Protein AF-A0A316IIY1-F1 (afdb_monomer)

Mean predicted aligned error: 9.37 Å

Foldseek 3Di:
DDPDDPPCVVVPPPPPDVLNVLVVLLVVLVCLLPDPPRDPVSNVVSLVSNLVSLVSCVVVVVCVVDDDPDPVVNVSSVVSVVVVVVVVD

Radius of gyration: 17.77 Å; Cα contacts (8 Å, |Δi|>4): 42; chains: 1; bounding box: 27×62×31 Å

Nearest PDB structures (foldseek):
  6zkb-assembly1_K  TM=5.597E-01  e=5.124E+00  Ovis aries
  6qbx-assembly1_4L  TM=5.528E-01  e=8.589E+00  Ovis aries
  7ar7-assembly1_K  TM=5.083E-01  e=8.589E+00  Arabidopsis thaliana

Organism: NCBI:txid155197

Solvent-accessible surface area (backbone atoms only — not comparable to full-atom values): 5437 Å² total; per-residue (Å²): 136,82,86,74,76,78,66,70,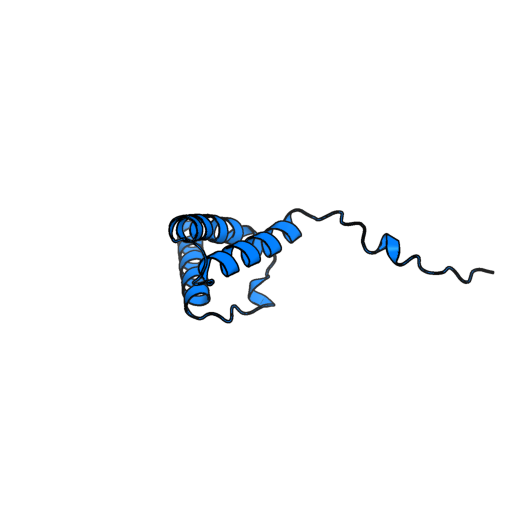70,72,77,64,65,80,74,72,50,73,68,62,50,46,56,51,52,34,51,52,25,50,49,42,57,69,39,86,85,46,54,69,74,57,26,64,56,22,51,64,54,34,62,66,40,44,65,62,42,57,76,69,45,47,73,82,78,48,81,69,82,52,68,67,61,39,49,54,52,50,54,52,52,53,55,49,53,66,74,76,111

Structure (mmCIF, N/CA/C/O backbone):
data_AF-A0A316IIY1-F1
#
_entry.id   AF-A0A316IIY1-F1
#
loop_
_atom_site.group_PDB
_atom_site.id
_atom_site.type_symbol
_atom_site.label_atom_id
_atom_site.label_alt_id
_atom_site.label_comp_id
_atom_site.label_asym_id
_atom_site.label_entity_id
_atom_site.label_seq_id
_atom_site.pdbx_PDB_ins_code
_atom_site.Cartn_x
_atom_site.Cartn_y
_atom_site.Cartn_z
_atom_site.occupancy
_atom_site.B_iso_or_equiv
_atom_site.auth_seq_id
_atom_site.auth_comp_id
_atom_site.auth_asym_id
_atom_site.auth_atom_id
_atom_site.pdbx_PDB_model_num
ATOM 1 N N . MET A 1 1 ? 1.765 51.938 1.067 1.00 44.91 1 MET A N 1
ATOM 2 C CA . MET A 1 1 ? 1.476 51.092 2.243 1.00 44.91 1 MET A CA 1
ATOM 3 C C . MET A 1 1 ? 1.158 49.692 1.739 1.00 44.91 1 MET A C 1
ATOM 5 O O . MET A 1 1 ? 0.123 49.514 1.119 1.00 44.91 1 MET A O 1
ATOM 9 N N . TYR A 1 2 ? 2.131 48.792 1.919 1.00 47.38 2 TYR A N 1
ATOM 10 C CA . TYR A 1 2 ? 2.124 47.325 1.801 1.00 47.38 2 TYR A CA 1
ATOM 11 C C . TYR A 1 2 ? 1.419 46.655 0.607 1.00 47.38 2 TYR A C 1
ATOM 13 O O . TYR A 1 2 ? 0.326 46.116 0.735 1.00 47.38 2 TYR A O 1
ATOM 21 N N . GLY A 1 3 ? 2.130 46.567 -0.521 1.00 57.59 3 GLY A N 1
ATOM 22 C CA . GLY A 1 3 ? 2.055 45.389 -1.387 1.00 57.59 3 GLY A CA 1
ATOM 23 C C . GLY A 1 3 ? 3.030 44.357 -0.831 1.00 57.59 3 GLY A C 1
ATOM 24 O O . GLY A 1 3 ? 4.210 44.395 -1.159 1.00 57.59 3 GLY A O 1
ATOM 25 N N . GLN A 1 4 ? 2.573 43.535 0.111 1.00 58.88 4 GLN A N 1
ATOM 26 C CA . GLN A 1 4 ? 3.391 42.454 0.646 1.00 58.88 4 GLN A CA 1
ATOM 27 C C . GLN A 1 4 ? 3.389 41.346 -0.409 1.00 58.88 4 GLN A C 1
ATOM 29 O O . GLN A 1 4 ? 2.387 40.652 -0.570 1.00 58.88 4 GLN A O 1
ATOM 34 N N . GLU A 1 5 ? 4.471 41.242 -1.184 1.00 57.16 5 GLU A N 1
ATOM 35 C CA . GLU A 1 5 ? 4.732 40.052 -1.989 1.00 57.16 5 GLU A CA 1
ATOM 36 C C . GLU A 1 5 ? 4.696 38.864 -1.030 1.00 57.16 5 GLU A C 1
ATOM 38 O O . GLU A 1 5 ? 5.475 38.786 -0.078 1.00 57.16 5 GLU A O 1
ATOM 43 N N . ILE A 1 6 ? 3.704 37.994 -1.214 1.00 64.38 6 ILE A N 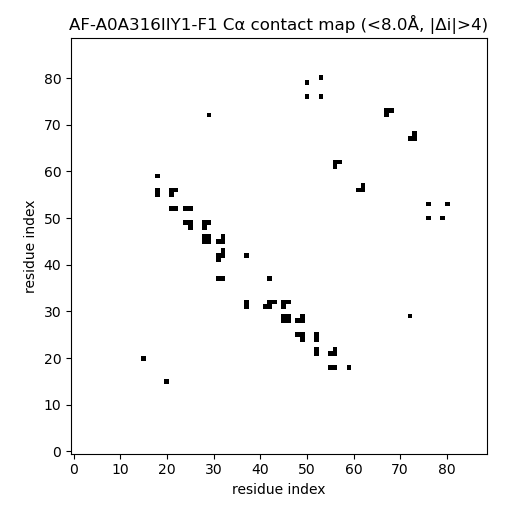1
ATOM 44 C CA . ILE A 1 6 ? 3.671 36.710 -0.530 1.00 64.38 6 ILE A CA 1
ATOM 45 C C . ILE A 1 6 ? 4.919 35.985 -1.024 1.00 64.38 6 ILE A C 1
ATOM 47 O O . ILE A 1 6 ? 4.986 35.572 -2.181 1.00 64.38 6 ILE A O 1
ATOM 51 N N . ASP A 1 7 ? 5.925 35.889 -0.162 1.00 63.59 7 ASP A N 1
ATOM 52 C CA . ASP A 1 7 ? 7.115 35.110 -0.441 1.00 63.59 7 ASP A CA 1
ATOM 53 C C . ASP A 1 7 ? 6.705 33.630 -0.493 1.00 63.59 7 ASP A C 1
ATOM 55 O O . ASP A 1 7 ? 6.519 32.953 0.520 1.00 63.59 7 ASP A O 1
ATOM 59 N N . MET A 1 8 ? 6.477 33.146 -1.715 1.00 58.91 8 MET A N 1
ATOM 60 C CA . MET A 1 8 ? 6.007 31.790 -2.005 1.00 58.91 8 MET A CA 1
ATOM 61 C C . MET A 1 8 ? 7.041 30.722 -1.606 1.00 58.91 8 MET A C 1
ATOM 63 O O . MET A 1 8 ? 6.723 29.534 -1.626 1.00 58.91 8 MET A O 1
ATOM 67 N N . SER A 1 9 ? 8.268 31.123 -1.239 1.00 61.66 9 SER A N 1
ATOM 68 C CA . SER A 1 9 ? 9.322 30.212 -0.787 1.00 61.66 9 SER A CA 1
ATOM 69 C C . SER A 1 9 ? 9.101 29.730 0.653 1.00 61.66 9 SER A C 1
ATOM 71 O O . SER A 1 9 ? 9.544 28.639 1.003 1.00 61.66 9 SER A O 1
ATOM 73 N N . LEU A 1 10 ? 8.296 30.448 1.448 1.00 56.66 10 LEU A N 1
ATOM 74 C CA . LEU A 1 10 ? 7.861 30.012 2.782 1.00 56.66 10 LEU A CA 1
ATOM 75 C C . LEU A 1 10 ? 6.770 28.924 2.760 1.00 56.66 10 LEU A C 1
ATOM 77 O O . LEU A 1 10 ? 6.559 28.260 3.774 1.00 56.66 10 LEU A O 1
ATOM 81 N N . LEU A 1 11 ? 6.100 28.701 1.620 1.00 57.72 11 LEU A N 1
ATOM 82 C CA . LEU A 1 11 ? 5.084 27.645 1.469 1.00 57.72 11 LEU A CA 1
ATOM 83 C C . LEU A 1 11 ? 5.688 26.253 1.226 1.00 57.72 11 LEU A C 1
ATOM 85 O O . LEU A 1 11 ? 4.979 25.257 1.339 1.00 57.72 11 LEU A O 1
ATOM 89 N N . ILE A 1 12 ? 6.990 26.175 0.930 1.00 57.88 12 ILE A N 1
ATOM 90 C CA . ILE A 1 12 ? 7.755 24.922 0.847 1.00 57.88 12 ILE A CA 1
ATOM 91 C C . ILE A 1 12 ? 8.848 24.975 1.921 1.00 57.88 12 ILE A C 1
ATOM 93 O O . ILE A 1 12 ? 10.036 24.804 1.677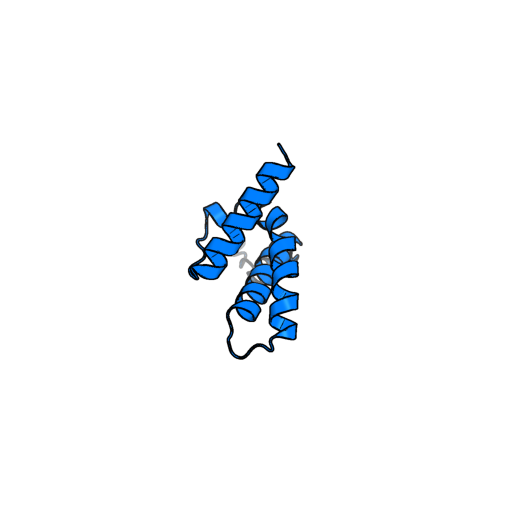 1.00 57.88 12 ILE A O 1
ATOM 97 N N . SER A 1 13 ? 8.440 25.211 3.167 1.00 47.41 13 SER A N 1
ATOM 98 C CA . SER A 1 13 ? 9.193 24.620 4.268 1.00 47.41 13 SER A CA 1
ATOM 99 C C . SER A 1 13 ? 8.902 23.126 4.190 1.00 47.41 13 SER A C 1
ATOM 101 O O . SER A 1 13 ? 7.820 22.692 4.577 1.00 47.41 13 SER A O 1
ATOM 103 N N . SER A 1 14 ? 9.817 22.337 3.626 1.00 55.91 14 SER A N 1
ATOM 104 C CA . SER A 1 14 ? 9.794 20.878 3.749 1.00 55.91 14 SER A CA 1
ATOM 105 C C . SER A 1 14 ? 10.104 20.499 5.200 1.00 55.91 14 SER A C 1
ATOM 107 O O . SER A 1 14 ? 11.116 19.868 5.494 1.00 55.91 14 SER A O 1
ATOM 109 N N . ASP A 1 15 ? 9.256 20.933 6.129 1.00 53.41 15 ASP A N 1
ATOM 110 C CA . ASP A 1 15 ? 9.083 20.249 7.397 1.00 53.41 15 ASP A CA 1
ATOM 111 C C . ASP A 1 15 ? 8.241 19.016 7.063 1.00 53.41 15 ASP A C 1
ATOM 113 O O . ASP A 1 15 ? 7.015 18.990 7.213 1.00 53.41 15 ASP A O 1
ATOM 117 N N . THR A 1 16 ? 8.894 18.061 6.393 1.00 53.28 16 THR A N 1
ATOM 118 C CA . THR A 1 16 ? 8.258 16.843 5.919 1.00 53.28 16 THR A CA 1
ATOM 119 C C . THR A 1 16 ? 7.806 16.095 7.153 1.00 53.28 16 THR A C 1
ATOM 121 O O . THR A 1 16 ? 8.582 15.479 7.879 1.00 53.28 16 THR A O 1
ATOM 124 N N . THR A 1 17 ? 6.520 16.224 7.437 1.00 54.12 17 THR A N 1
ATOM 125 C CA . THR A 1 17 ? 5.871 15.507 8.518 1.00 54.12 17 THR A CA 1
ATOM 126 C C . THR A 1 17 ? 6.070 14.019 8.218 1.00 54.12 17 THR A C 1
ATOM 128 O O . THR A 1 17 ? 5.837 13.619 7.075 1.00 54.12 17 THR A O 1
ATOM 131 N N . PRO A 1 18 ? 6.432 13.167 9.192 1.00 57.28 18 PRO A N 1
ATOM 132 C CA . PRO A 1 18 ? 6.735 11.746 8.954 1.00 57.28 18 PRO A CA 1
ATOM 133 C C . PRO A 1 18 ? 5.595 10.970 8.258 1.00 57.28 18 PRO A C 1
ATOM 135 O O . PRO A 1 18 ? 5.800 9.906 7.682 1.00 57.28 18 PRO A O 1
ATOM 138 N N . ALA A 1 19 ? 4.374 11.509 8.278 1.00 58.84 19 ALA A N 1
ATOM 139 C CA . ALA A 1 19 ? 3.229 11.010 7.522 1.00 58.84 19 ALA A CA 1
ATOM 140 C C . ALA A 1 19 ? 3.352 11.186 5.990 1.00 58.84 19 ALA A C 1
ATOM 142 O O . ALA A 1 19 ? 2.903 10.318 5.244 1.00 58.84 19 ALA A O 1
ATOM 143 N N . SER A 1 20 ? 3.956 12.282 5.514 1.00 64.94 20 SER A N 1
ATOM 144 C CA . SER A 1 20 ? 4.221 12.513 4.085 1.00 64.94 20 SER A CA 1
ATOM 145 C C . SER A 1 20 ? 5.293 11.558 3.549 1.00 64.94 20 SER A C 1
ATOM 147 O O . SER A 1 20 ? 5.227 11.138 2.390 1.00 64.94 20 SER A O 1
ATOM 149 N N . ASP A 1 21 ? 6.235 11.157 4.404 1.00 82.88 21 ASP A N 1
ATOM 150 C CA . ASP A 1 21 ? 7.229 10.136 4.065 1.00 82.88 21 ASP A CA 1
ATOM 151 C C . ASP A 1 21 ? 6.562 8.774 3.846 1.00 82.88 21 ASP A C 1
ATOM 153 O O . ASP A 1 21 ? 6.847 8.103 2.860 1.00 82.88 21 ASP A O 1
ATOM 157 N N . ALA A 1 22 ? 5.576 8.404 4.672 1.00 89.94 22 ALA A N 1
ATOM 158 C CA . ALA A 1 22 ? 4.912 7.103 4.568 1.00 89.94 22 ALA A CA 1
ATOM 159 C C . ALA A 1 22 ? 4.187 6.878 3.227 1.00 89.94 22 ALA A C 1
ATOM 161 O O . ALA A 1 22 ? 4.217 5.770 2.687 1.00 89.94 22 ALA A O 1
ATOM 162 N N . LEU A 1 23 ? 3.537 7.910 2.672 1.00 90.69 23 LEU A N 1
ATOM 163 C CA . LEU A 1 23 ? 2.913 7.814 1.345 1.00 90.69 23 LEU A CA 1
ATOM 164 C C . LEU A 1 23 ? 3.970 7.687 0.246 1.00 90.69 23 LEU A C 1
ATOM 166 O O . LEU A 1 23 ? 3.818 6.873 -0.666 1.00 90.69 23 LEU A O 1
ATOM 170 N N . THR A 1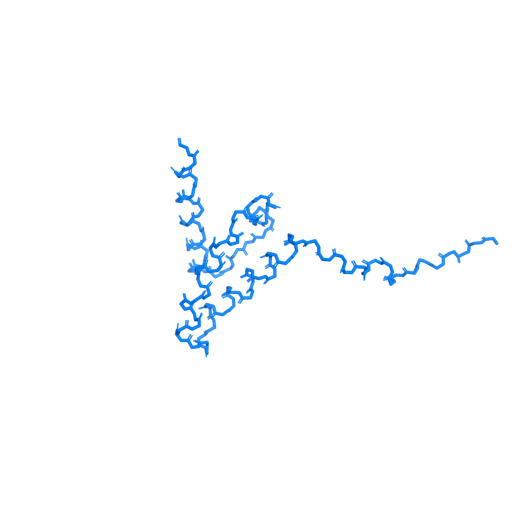 24 ? 5.041 8.470 0.349 1.00 91.88 24 THR A N 1
ATOM 171 C CA . THR A 1 24 ? 6.150 8.440 -0.609 1.00 91.88 24 THR A CA 1
ATOM 172 C C . THR A 1 24 ? 6.813 7.063 -0.619 1.00 91.88 24 THR A C 1
ATOM 174 O O . THR A 1 24 ? 6.933 6.445 -1.678 1.00 91.88 24 THR A O 1
ATOM 177 N N . ASP A 1 25 ? 7.139 6.527 0.555 1.00 94.06 25 ASP A N 1
ATOM 178 C CA . ASP A 1 25 ? 7.750 5.209 0.721 1.00 94.06 25 ASP A CA 1
ATOM 179 C C . ASP A 1 25 ? 6.841 4.084 0.213 1.0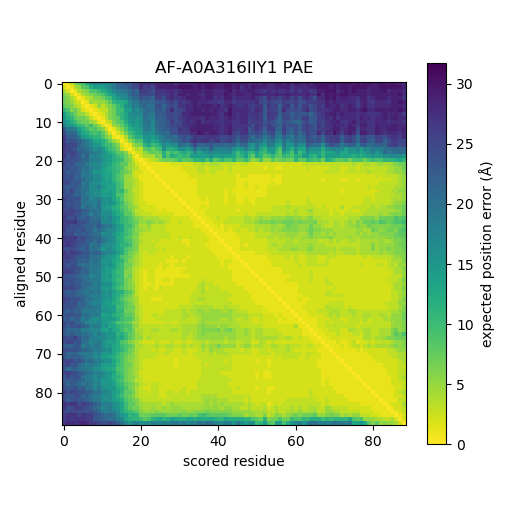0 94.06 25 ASP A C 1
ATOM 181 O O . ASP A 1 25 ? 7.307 3.139 -0.432 1.00 94.06 25 ASP A O 1
ATOM 185 N N . PHE A 1 26 ? 5.527 4.195 0.434 1.00 94.88 26 PHE A N 1
ATOM 186 C CA . PHE A 1 26 ? 4.561 3.238 -0.099 1.00 94.88 26 PHE A CA 1
ATOM 187 C C . PHE A 1 26 ? 4.585 3.216 -1.625 1.00 94.88 26 PHE A C 1
ATOM 189 O O . PHE A 1 26 ? 4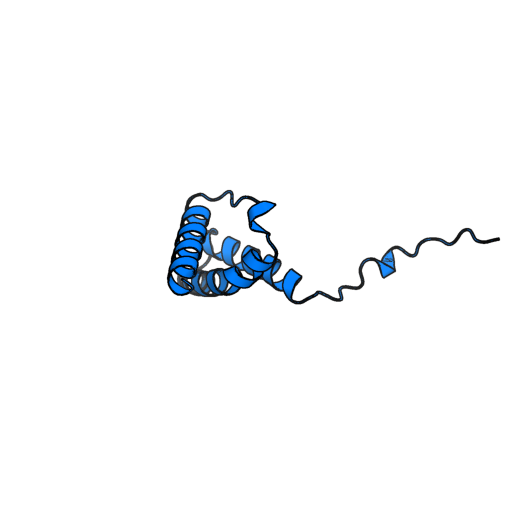.651 2.142 -2.226 1.00 94.88 26 PHE A O 1
ATOM 196 N N . VAL A 1 27 ? 4.576 4.392 -2.257 1.00 93.88 27 VAL A N 1
ATOM 197 C CA . VAL A 1 27 ? 4.630 4.510 -3.717 1.00 93.88 27 VAL A CA 1
ATOM 198 C C . VAL A 1 27 ? 5.950 3.956 -4.259 1.00 93.88 27 VAL A C 1
ATOM 200 O O . VAL A 1 27 ? 5.930 3.222 -5.246 1.00 93.88 27 VAL A O 1
ATOM 203 N N . VAL A 1 28 ? 7.081 4.231 -3.602 1.00 95.06 28 VAL A N 1
ATOM 204 C CA . VAL A 1 28 ? 8.394 3.685 -3.986 1.00 95.06 28 VAL A CA 1
ATOM 205 C C . VAL A 1 28 ? 8.387 2.157 -3.939 1.00 95.06 28 VAL A C 1
ATOM 207 O O . VAL A 1 28 ? 8.764 1.505 -4.914 1.00 95.06 28 VAL A O 1
ATOM 210 N N . HIS A 1 29 ? 7.924 1.559 -2.841 1.00 96.00 29 HIS A N 1
ATOM 211 C CA . HIS A 1 29 ? 7.876 0.102 -2.724 1.00 96.00 29 HIS A CA 1
ATOM 212 C C . HIS A 1 29 ? 6.874 -0.536 -3.691 1.00 96.00 29 HIS A C 1
ATOM 214 O O . HIS A 1 29 ? 7.174 -1.585 -4.261 1.00 96.00 29 HIS A O 1
ATOM 220 N N . ALA A 1 30 ? 5.740 0.116 -3.951 1.00 95.38 30 ALA A N 1
ATOM 221 C CA . ALA A 1 30 ? 4.769 -0.339 -4.939 1.00 95.38 30 ALA A CA 1
ATOM 222 C C . ALA A 1 30 ? 5.380 -0.363 -6.346 1.00 95.38 30 ALA A C 1
ATOM 224 O O . ALA A 1 30 ? 5.255 -1.358 -7.057 1.00 95.38 30 ALA A O 1
ATOM 225 N N . GLN A 1 31 ? 6.093 0.699 -6.733 1.00 94.62 31 GLN A N 1
ATOM 226 C CA . GLN A 1 31 ? 6.776 0.765 -8.025 1.00 94.62 31 GLN A CA 1
ATOM 227 C C . GLN A 1 31 ? 7.833 -0.332 -8.161 1.00 94.62 31 GLN A C 1
ATOM 229 O O . GLN A 1 31 ? 7.843 -1.026 -9.173 1.00 94.62 31 GLN A O 1
ATOM 234 N N . LEU A 1 32 ? 8.652 -0.557 -7.128 1.00 94.81 32 LEU A N 1
ATOM 235 C CA . LEU A 1 32 ? 9.636 -1.646 -7.122 1.00 94.81 32 LEU A CA 1
ATOM 236 C C . LEU A 1 32 ? 8.980 -3.023 -7.289 1.00 94.81 32 LEU A C 1
ATOM 238 O O . LEU A 1 32 ? 9.514 -3.879 -7.983 1.00 94.81 32 LEU A O 1
ATOM 242 N N . MET A 1 33 ? 7.822 -3.263 -6.668 1.00 93.56 33 MET A N 1
ATOM 243 C CA . MET A 1 33 ? 7.111 -4.540 -6.806 1.00 93.56 33 MET A CA 1
ATOM 244 C C . MET A 1 33 ? 6.522 -4.755 -8.203 1.00 93.56 33 MET A C 1
ATOM 246 O O . MET A 1 33 ? 6.508 -5.896 -8.682 1.00 93.56 33 MET A O 1
ATOM 250 N N . LEU A 1 34 ? 6.020 -3.687 -8.826 1.00 92.44 34 LEU A N 1
ATOM 251 C CA . LEU A 1 34 ? 5.340 -3.720 -10.122 1.00 92.44 34 LEU A CA 1
ATOM 252 C C . LEU A 1 34 ? 6.306 -3.663 -11.308 1.00 92.44 34 LEU A C 1
ATOM 254 O O . LEU A 1 34 ? 5.962 -4.133 -12.391 1.00 92.44 34 LEU A O 1
ATOM 258 N N . ASP A 1 35 ? 7.504 -3.119 -11.113 1.00 93.19 35 ASP A N 1
ATOM 259 C CA . ASP A 1 35 ? 8.507 -3.017 -12.161 1.00 93.19 35 ASP A CA 1
ATOM 260 C C . ASP A 1 35 ? 9.118 -4.397 -12.491 1.00 93.19 35 ASP A C 1
ATOM 262 O O . ASP A 1 35 ? 9.790 -5.007 -11.650 1.00 93.19 35 ASP A O 1
ATOM 266 N N . PRO A 1 36 ? 8.935 -4.908 -13.726 1.00 89.06 36 PRO A N 1
ATOM 267 C CA . PRO A 1 36 ? 9.516 -6.181 -14.140 1.00 89.06 36 PRO A CA 1
ATOM 268 C C . PRO A 1 36 ? 11.048 -6.147 -14.222 1.00 89.06 36 PRO A C 1
ATOM 270 O O . PRO A 1 36 ? 11.665 -7.212 -14.194 1.00 89.06 36 PRO A O 1
ATOM 273 N N . ALA A 1 37 ? 11.665 -4.964 -14.323 1.00 92.94 37 ALA A N 1
ATOM 274 C CA . ALA A 1 37 ? 13.118 -4.814 -14.337 1.00 92.94 37 ALA A CA 1
ATOM 275 C C . ALA A 1 37 ? 13.738 -4.882 -12.931 1.00 92.94 37 ALA A C 1
ATOM 277 O O . ALA A 1 37 ? 14.950 -5.078 -12.803 1.00 92.94 37 ALA A O 1
ATOM 278 N N . THR A 1 38 ? 12.932 -4.763 -11.872 1.00 91.12 38 THR A N 1
ATOM 279 C CA . THR A 1 38 ? 13.434 -4.829 -10.501 1.00 91.12 38 THR A CA 1
ATOM 280 C C . THR A 1 38 ? 13.841 -6.272 -10.147 1.00 91.12 38 THR A C 1
ATOM 282 O O . THR A 1 38 ? 13.044 -7.202 -10.315 1.00 91.12 38 THR A O 1
ATOM 285 N N . PRO A 1 39 ? 15.062 -6.502 -9.617 1.00 93.31 39 PRO A N 1
ATOM 286 C CA . PRO A 1 39 ? 15.519 -7.837 -9.244 1.00 93.31 39 PRO A CA 1
ATOM 287 C C . PRO A 1 39 ? 14.598 -8.519 -8.227 1.00 93.31 39 PRO A C 1
ATOM 289 O O . PRO A 1 39 ? 14.156 -7.904 -7.257 1.00 93.31 39 PRO A O 1
ATOM 292 N N . GLU A 1 40 ? 14.375 -9.822 -8.397 1.00 92.25 40 GLU A N 1
ATOM 293 C CA . GLU A 1 40 ? 13.493 -10.627 -7.537 1.00 92.25 40 GLU A CA 1
ATOM 294 C C . GLU A 1 40 ? 13.794 -10.505 -6.024 1.00 92.25 40 GLU A C 1
ATOM 296 O O . GLU A 1 40 ? 12.845 -10.328 -5.254 1.00 92.25 40 GLU A O 1
ATOM 301 N N . PRO A 1 41 ? 15.064 -10.456 -5.563 1.00 91.56 41 PRO A N 1
ATOM 302 C CA . PRO A 1 41 ? 15.370 -10.212 -4.151 1.00 91.56 41 PRO A CA 1
ATOM 303 C C . PRO A 1 41 ? 14.906 -8.841 -3.641 1.00 91.56 41 PRO A C 1
ATOM 305 O O . PRO A 1 41 ? 14.507 -8.717 -2.485 1.00 91.56 41 PRO A O 1
ATOM 308 N N . VAL A 1 42 ? 14.943 -7.811 -4.491 1.00 91.19 42 VAL A N 1
ATOM 309 C CA . VAL A 1 42 ? 14.515 -6.447 -4.143 1.00 91.19 42 VAL A CA 1
ATOM 310 C C . VAL A 1 42 ? 12.991 -6.376 -4.090 1.00 91.19 42 VAL A C 1
ATOM 312 O O . VAL A 1 42 ? 12.443 -5.842 -3.127 1.00 91.19 42 VAL A O 1
ATOM 315 N N . ARG A 1 43 ? 12.299 -6.998 -5.055 1.00 90.38 43 ARG A N 1
ATOM 316 C CA . ARG A 1 43 ? 10.828 -7.111 -5.061 1.00 90.38 43 ARG A CA 1
ATOM 317 C C . ARG A 1 43 ? 10.319 -7.800 -3.795 1.00 90.38 43 ARG A C 1
ATOM 319 O O . ARG A 1 43 ? 9.415 -7.285 -3.142 1.00 90.38 43 ARG A O 1
ATOM 326 N N . ARG A 1 44 ? 10.970 -8.899 -3.390 1.00 90.38 44 ARG A N 1
ATOM 327 C CA . ARG A 1 44 ? 10.648 -9.624 -2.149 1.00 90.38 44 ARG A CA 1
ATOM 328 C C . ARG A 1 44 ? 10.846 -8.799 -0.879 1.00 90.38 44 ARG A C 1
ATOM 330 O O . ARG A 1 44 ? 10.144 -9.028 0.097 1.00 90.38 44 ARG A O 1
ATOM 337 N N . GLN A 1 45 ? 11.792 -7.861 -0.863 1.00 93.12 45 GLN A N 1
ATOM 338 C CA . GLN A 1 45 ? 11.995 -6.966 0.282 1.00 93.12 45 GLN A CA 1
ATOM 339 C C . GLN A 1 45 ? 11.051 -5.759 0.274 1.00 93.12 45 GLN A C 1
ATOM 341 O O . GLN A 1 45 ? 10.787 -5.196 1.336 1.00 93.12 45 GLN A O 1
ATOM 346 N N . ALA A 1 46 ? 10.552 -5.355 -0.896 1.00 93.50 46 ALA A N 1
ATOM 347 C CA . ALA A 1 46 ? 9.630 -4.234 -1.031 1.00 93.50 46 ALA A CA 1
ATOM 348 C C . ALA A 1 46 ? 8.248 -4.556 -0.442 1.00 93.50 46 ALA A C 1
ATOM 350 O O . ALA A 1 46 ? 7.692 -3.725 0.268 1.00 93.50 46 ALA A O 1
ATOM 351 N N . GLU A 1 47 ? 7.741 -5.773 -0.651 1.00 93.38 47 GLU A N 1
ATOM 352 C CA . GLU A 1 47 ? 6.434 -6.207 -0.139 1.00 93.38 47 GLU A CA 1
ATOM 353 C C . GLU A 1 47 ? 6.262 -6.031 1.381 1.00 93.38 47 GLU A C 1
ATOM 355 O O . GLU A 1 47 ? 5.371 -5.284 1.788 1.00 93.38 47 GLU A O 1
ATOM 360 N N . PRO A 1 48 ? 7.107 -6.607 2.260 1.00 94.62 48 PRO A N 1
ATOM 361 C CA . PRO A 1 48 ? 6.924 -6.453 3.703 1.00 94.62 48 PRO A CA 1
ATOM 362 C C . PRO A 1 48 ? 7.051 -4.996 4.167 1.00 94.62 48 PRO A C 1
ATOM 364 O O . PRO A 1 48 ? 6.392 -4.603 5.130 1.00 94.62 48 PRO A O 1
ATOM 367 N N . ARG A 1 49 ? 7.863 -4.175 3.484 1.00 94.44 49 ARG A N 1
ATOM 368 C CA . ARG A 1 49 ? 7.996 -2.742 3.791 1.00 94.44 49 ARG A CA 1
ATOM 369 C C . ARG A 1 49 ? 6.749 -1.965 3.387 1.00 94.44 49 ARG A C 1
ATOM 371 O O . ARG A 1 49 ? 6.260 -1.165 4.174 1.00 94.44 49 ARG A O 1
ATOM 378 N N . LEU A 1 50 ? 6.191 -2.261 2.215 1.00 95.50 50 LEU A N 1
ATOM 379 C CA . LEU A 1 50 ? 4.920 -1.704 1.760 1.00 95.50 50 LEU A CA 1
ATOM 380 C C . LEU A 1 50 ? 3.794 -2.016 2.752 1.00 95.50 50 LEU A C 1
ATOM 382 O O . LEU A 1 50 ? 3.070 -1.113 3.171 1.00 95.50 50 LEU A O 1
ATOM 386 N N . LEU A 1 51 ? 3.678 -3.276 3.185 1.00 95.44 51 LEU A N 1
ATOM 387 C CA . LEU A 1 51 ? 2.646 -3.688 4.141 1.00 95.44 51 LEU A CA 1
ATOM 388 C C . LEU A 1 51 ? 2.840 -3.050 5.527 1.00 95.44 51 LEU A C 1
ATOM 390 O O . LEU A 1 51 ? 1.863 -2.811 6.240 1.00 95.44 51 LEU A O 1
ATOM 394 N N . ALA A 1 52 ? 4.077 -2.756 5.935 1.00 94.31 52 ALA A N 1
ATOM 395 C CA . ALA A 1 52 ? 4.359 -2.090 7.208 1.00 94.31 52 ALA A CA 1
ATOM 396 C C . ALA A 1 52 ? 3.810 -0.653 7.268 1.00 94.31 52 ALA A C 1
ATOM 398 O O . ALA A 1 52 ? 3.466 -0.186 8.352 1.00 94.31 52 ALA A O 1
ATOM 399 N N . LEU A 1 53 ? 3.668 0.015 6.119 1.00 94.62 53 LEU A N 1
ATOM 400 C CA . LEU A 1 53 ? 3.175 1.394 6.014 1.00 94.62 53 LEU A CA 1
ATOM 401 C C . LEU A 1 53 ? 1.642 1.495 6.043 1.00 94.62 53 LEU A C 1
ATOM 403 O O . LEU A 1 53 ? 1.101 2.563 6.331 1.00 94.62 53 LEU A O 1
ATOM 407 N N . LEU A 1 54 ? 0.927 0.390 5.792 1.00 94.19 54 LEU A N 1
ATOM 408 C CA . LEU A 1 54 ? -0.537 0.378 5.687 1.00 94.19 54 LEU A CA 1
ATOM 409 C C . LEU A 1 54 ? -1.288 0.982 6.888 1.00 94.19 54 LEU A C 1
ATOM 411 O O . LEU A 1 54 ? -2.238 1.720 6.640 1.00 94.19 54 LEU A O 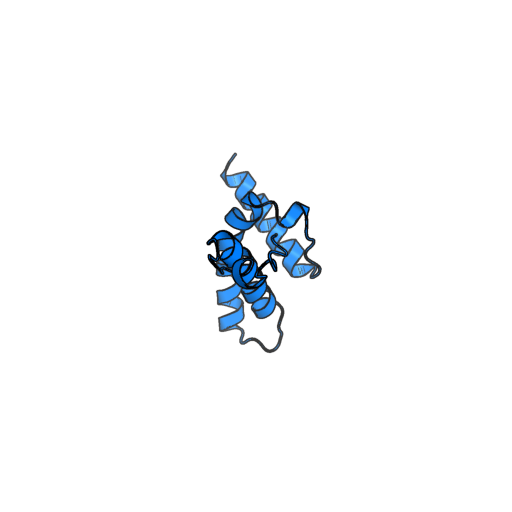1
ATOM 415 N N . PRO A 1 55 ? -0.904 0.756 8.164 1.00 92.56 55 PRO A N 1
ATOM 416 C CA . PRO A 1 55 ? -1.591 1.373 9.302 1.00 92.56 55 PRO A CA 1
ATOM 417 C C . PRO A 1 55 ? -1.529 2.892 9.270 1.00 92.56 55 PRO A C 1
ATOM 419 O O . PRO A 1 55 ? -2.526 3.556 9.537 1.00 92.56 55 PRO A O 1
ATOM 422 N N . THR A 1 56 ? -0.363 3.436 8.920 1.00 92.75 56 THR A N 1
ATOM 423 C CA . THR A 1 56 ? -0.159 4.879 8.816 1.00 92.75 56 THR A CA 1
ATOM 424 C C . THR A 1 56 ? -1.034 5.446 7.705 1.00 92.75 56 THR A C 1
ATOM 426 O O . THR A 1 56 ? -1.761 6.407 7.930 1.00 92.75 56 THR A O 1
ATOM 429 N N . LEU A 1 57 ? -1.050 4.810 6.530 1.00 92.75 57 LEU A N 1
ATOM 430 C CA . LEU A 1 57 ? -1.875 5.252 5.400 1.00 92.75 57 LEU A CA 1
ATOM 431 C C . LEU A 1 57 ? -3.378 5.141 5.674 1.00 92.75 57 LEU A C 1
ATOM 433 O O . LEU A 1 57 ? -4.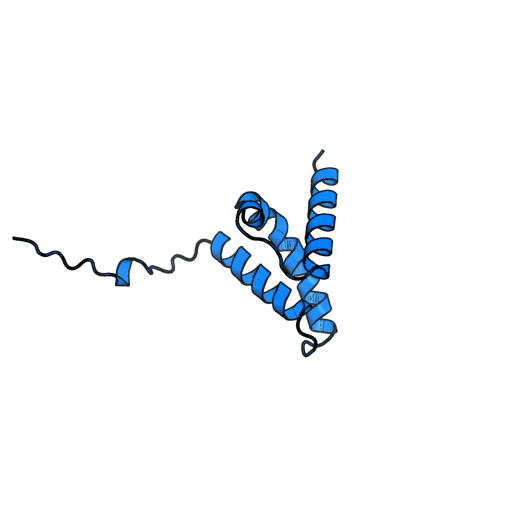145 6.006 5.249 1.00 92.75 57 LEU A O 1
ATOM 437 N N . GLN A 1 58 ? -3.798 4.106 6.405 1.00 91.50 58 GLN A N 1
ATOM 438 C CA . GLN A 1 58 ? -5.182 3.941 6.838 1.00 91.50 58 GLN A CA 1
ATOM 439 C C . GLN A 1 58 ? -5.583 5.034 7.835 1.00 91.50 58 GLN A C 1
ATOM 441 O O . GLN A 1 58 ? -6.643 5.631 7.676 1.00 91.50 58 GLN A O 1
ATOM 446 N N . ALA A 1 59 ? -4.736 5.339 8.824 1.00 90.88 59 ALA A N 1
ATOM 447 C CA . ALA A 1 59 ? -4.986 6.416 9.785 1.00 90.88 59 ALA A CA 1
ATOM 448 C C . ALA A 1 59 ? -5.075 7.797 9.111 1.00 90.88 59 ALA A C 1
ATOM 450 O O . ALA A 1 59 ? -5.801 8.669 9.582 1.00 90.88 59 ALA A O 1
ATOM 451 N N . LEU A 1 60 ? -4.369 7.976 7.991 1.00 89.88 60 LEU A N 1
ATOM 452 C CA . LEU A 1 60 ? -4.427 9.178 7.158 1.00 89.88 60 LEU A CA 1
ATOM 453 C C . LEU A 1 60 ? -5.643 9.221 6.214 1.00 89.88 60 LEU A C 1
ATOM 455 O O . LEU A 1 60 ? -5.894 10.262 5.613 1.00 89.88 60 LEU A O 1
ATOM 459 N N . GLY A 1 61 ? -6.385 8.120 6.046 1.00 90.31 61 GLY A N 1
ATOM 460 C CA . GLY A 1 61 ? -7.529 8.049 5.129 1.00 90.31 61 GLY A CA 1
ATOM 461 C C . GLY A 1 61 ? -7.151 8.093 3.644 1.00 90.31 61 GLY A C 1
ATOM 462 O O . GLY A 1 61 ? -7.989 8.421 2.808 1.00 90.31 61 GLY A O 1
ATOM 463 N N . VAL A 1 62 ? -5.903 7.761 3.285 1.00 91.00 62 VAL A N 1
ATOM 464 C CA . VAL A 1 62 ? -5.403 7.861 1.897 1.00 91.00 62 VAL A CA 1
ATOM 465 C C . VAL A 1 62 ? -6.255 7.041 0.926 1.00 91.00 62 VAL A C 1
ATOM 467 O O . VAL A 1 62 ? -6.557 7.505 -0.171 1.00 91.00 62 VAL A O 1
ATOM 470 N N . PHE A 1 63 ? -6.675 5.843 1.335 1.00 90.75 63 PHE A N 1
ATOM 471 C CA . PHE A 1 63 ? -7.461 4.934 0.495 1.00 90.75 63 PHE A CA 1
ATOM 472 C C . PHE A 1 63 ? -8.920 5.375 0.282 1.00 90.75 63 PHE A C 1
ATOM 474 O O . PHE A 1 63 ? -9.583 4.834 -0.595 1.00 90.75 63 PHE A O 1
ATOM 481 N N . GLU A 1 64 ? -9.407 6.371 1.029 1.00 90.25 64 GLU A N 1
ATOM 482 C CA . GLU A 1 64 ? -10.720 6.996 0.794 1.00 90.25 64 GLU A CA 1
ATOM 483 C C . GLU A 1 64 ? -10.652 8.083 -0.291 1.00 90.25 64 GLU A C 1
ATOM 485 O O . GLU A 1 64 ? -11.665 8.479 -0.864 1.00 90.25 64 GLU A O 1
ATOM 490 N N . LEU A 1 65 ? -9.445 8.588 -0.568 1.00 90.31 65 LEU A N 1
ATOM 491 C CA . LEU A 1 65 ? -9.196 9.674 -1.517 1.00 90.31 65 LEU A CA 1
ATOM 492 C C . LEU A 1 65 ? -8.590 9.171 -2.831 1.00 90.31 65 LEU A C 1
ATOM 494 O O . LEU A 1 65 ? -8.821 9.763 -3.886 1.00 90.31 65 LEU A O 1
ATOM 498 N N . PHE A 1 66 ? -7.808 8.092 -2.773 1.00 90.31 66 PHE A N 1
ATOM 499 C CA . PHE A 1 66 ? -7.060 7.552 -3.904 1.00 90.31 66 PHE A CA 1
ATOM 500 C C . PHE A 1 66 ? -7.340 6.066 -4.114 1.00 90.31 66 PHE A C 1
ATOM 502 O O . PHE A 1 66 ? -7.402 5.285 -3.168 1.00 90.31 66 PHE A O 1
ATOM 509 N N . GLU A 1 67 ? -7.407 5.658 -5.382 1.00 91.00 67 GLU A N 1
ATOM 510 C CA . GLU A 1 67 ? -7.571 4.258 -5.774 1.00 91.00 67 GLU A CA 1
ATOM 511 C C . GLU A 1 67 ? -6.267 3.667 -6.336 1.00 91.00 67 GLU A C 1
ATOM 513 O O . GLU A 1 67 ? -5.569 4.286 -7.146 1.00 91.00 67 GLU A O 1
ATOM 518 N N . ILE A 1 68 ? -5.956 2.426 -5.943 1.00 93.25 68 ILE A N 1
ATOM 519 C CA . ILE A 1 68 ? -4.843 1.650 -6.502 1.00 93.25 68 ILE A CA 1
ATOM 520 C C . ILE A 1 68 ? -5.260 1.080 -7.862 1.00 93.25 68 ILE A C 1
ATOM 522 O O . ILE A 1 68 ? -6.135 0.220 -7.947 1.00 93.25 68 ILE A O 1
ATOM 526 N N . ARG A 1 69 ? -4.590 1.525 -8.931 1.00 92.38 69 ARG A N 1
ATOM 527 C CA . ARG A 1 69 ? -4.911 1.118 -10.311 1.00 92.38 69 ARG A CA 1
ATOM 528 C C . ARG A 1 69 ? -4.492 -0.306 -10.657 1.00 92.38 69 ARG A C 1
ATOM 530 O O . ARG A 1 69 ? -5.162 -0.954 -11.456 1.00 92.38 69 ARG A O 1
ATOM 537 N N . ASP A 1 70 ? -3.382 -0.775 -10.099 1.00 94.25 70 ASP A N 1
ATOM 538 C CA . ASP A 1 70 ? -2.910 -2.129 -10.370 1.00 94.25 70 ASP A CA 1
ATOM 539 C C . ASP A 1 70 ? -3.788 -3.159 -9.630 1.00 94.25 70 ASP A C 1
ATOM 541 O O . ASP A 1 70 ? -3.942 -3.068 -8.407 1.00 94.25 70 ASP A O 1
ATOM 545 N N . PRO A 1 71 ? -4.397 -4.132 -10.334 1.00 92.88 71 PRO A N 1
ATOM 546 C CA . PRO A 1 71 ? -5.349 -5.053 -9.724 1.00 92.88 71 PRO A CA 1
ATOM 547 C C . PRO A 1 71 ? -4.700 -6.023 -8.732 1.00 92.88 71 PRO A C 1
ATOM 549 O O . PRO A 1 71 ? -5.345 -6.379 -7.744 1.00 92.88 71 PRO A O 1
ATOM 552 N N . ALA A 1 72 ? -3.453 -6.441 -8.965 1.00 91.75 72 ALA A N 1
ATOM 553 C CA . ALA A 1 72 ? -2.748 -7.359 -8.075 1.00 91.75 72 ALA A CA 1
ATOM 554 C C . ALA A 1 72 ? -2.344 -6.650 -6.778 1.00 91.75 72 ALA A C 1
ATOM 556 O O . ALA A 1 72 ? -2.609 -7.160 -5.689 1.00 91.75 72 ALA A O 1
ATOM 557 N N . LEU A 1 73 ? -1.800 -5.435 -6.883 1.00 94.06 73 LEU A N 1
ATOM 558 C CA . LEU A 1 73 ? -1.471 -4.606 -5.728 1.00 94.06 73 LEU A CA 1
ATOM 559 C C . LEU A 1 73 ? -2.723 -4.233 -4.927 1.00 94.06 73 LEU A C 1
ATOM 561 O O . LEU A 1 73 ? -2.708 -4.283 -3.700 1.00 94.06 73 LEU A O 1
ATOM 565 N N . ARG A 1 74 ? -3.828 -3.903 -5.605 1.00 95.69 74 ARG A N 1
ATOM 566 C CA . ARG A 1 74 ? -5.102 -3.605 -4.938 1.00 95.69 74 ARG A CA 1
ATOM 567 C C . ARG A 1 74 ? -5.627 -4.805 -4.152 1.00 95.69 74 ARG A C 1
ATOM 569 O O . ARG A 1 74 ? -6.095 -4.623 -3.031 1.00 95.69 74 ARG A O 1
ATOM 576 N N . ALA A 1 75 ? -5.544 -6.013 -4.715 1.00 95.75 75 ALA A N 1
ATOM 577 C CA . ALA A 1 75 ? -5.925 -7.235 -4.011 1.00 95.75 75 ALA A CA 1
ATOM 578 C C . ALA A 1 75 ? -5.035 -7.476 -2.782 1.00 95.75 75 ALA A C 1
ATOM 580 O O . ALA A 1 75 ? -5.563 -7.656 -1.691 1.00 95.75 75 ALA A O 1
ATOM 581 N N . LEU A 1 76 ? -3.710 -7.371 -2.939 1.00 95.00 76 LEU A N 1
ATOM 582 C CA . LEU A 1 76 ? -2.745 -7.523 -1.846 1.00 95.00 76 LEU A CA 1
ATOM 583 C C . LEU A 1 76 ? -3.037 -6.570 -0.676 1.00 95.00 76 LEU A C 1
ATOM 585 O O . LEU A 1 76 ? -3.106 -6.993 0.476 1.00 95.00 76 LEU A O 1
ATOM 589 N N . VAL A 1 77 ? -3.219 -5.280 -0.973 1.00 95.31 77 VAL A N 1
ATOM 590 C CA . VAL A 1 77 ? -3.472 -4.259 0.052 1.00 95.31 77 VAL A CA 1
ATOM 591 C C . VAL A 1 77 ? -4.802 -4.507 0.758 1.00 95.31 77 VAL A C 1
ATOM 593 O O . VAL A 1 77 ? -4.849 -4.454 1.985 1.00 95.31 77 VAL A O 1
ATOM 596 N N . ARG A 1 78 ? -5.870 -4.816 0.011 1.00 95.44 78 ARG A N 1
ATOM 597 C CA . ARG A 1 78 ? -7.179 -5.141 0.597 1.00 95.44 78 ARG A CA 1
ATOM 598 C C . ARG A 1 78 ? -7.075 -6.333 1.547 1.00 95.44 78 ARG A C 1
ATOM 600 O O . ARG A 1 78 ? -7.535 -6.238 2.682 1.00 95.44 78 ARG A O 1
ATOM 607 N N . ASP A 1 79 ? -6.461 -7.424 1.099 1.00 95.44 79 ASP A N 1
ATOM 608 C CA . ASP A 1 79 ? -6.386 -8.665 1.868 1.00 95.44 79 ASP A CA 1
ATOM 609 C C . ASP A 1 79 ? -5.605 -8.458 3.184 1.00 95.44 79 ASP A C 1
ATOM 611 O O . ASP A 1 79 ? -6.025 -8.938 4.241 1.00 95.44 79 ASP A O 1
ATOM 615 N N . GLU A 1 80 ? -4.519 -7.675 3.165 1.00 95.44 80 GLU A N 1
ATOM 616 C CA . GLU A 1 80 ? -3.763 -7.342 4.380 1.00 95.44 80 GLU A CA 1
ATOM 617 C C . GLU A 1 80 ? -4.529 -6.393 5.320 1.00 95.44 80 GLU A C 1
ATOM 619 O O . GLU A 1 80 ? -4.491 -6.575 6.541 1.00 95.44 80 GLU A O 1
ATOM 624 N N . LEU A 1 81 ? -5.252 -5.399 4.788 1.00 93.31 81 LEU A N 1
ATOM 625 C CA . LEU A 1 81 ? -6.090 -4.506 5.598 1.00 93.31 81 LEU A CA 1
ATOM 626 C C . LEU A 1 81 ? -7.211 -5.282 6.304 1.00 93.31 81 LEU A C 1
ATOM 628 O O . LEU A 1 81 ? -7.407 -5.118 7.511 1.00 93.31 81 LEU A O 1
ATOM 632 N N . GLU A 1 82 ? -7.894 -6.183 5.595 1.00 93.94 82 GLU A N 1
ATOM 633 C CA . GLU A 1 82 ? -8.903 -7.071 6.183 1.00 93.94 82 GLU A CA 1
ATOM 634 C C . GLU A 1 82 ? -8.300 -7.987 7.256 1.00 93.94 82 GLU A C 1
ATOM 636 O O . GLU A 1 82 ? -8.862 -8.137 8.345 1.00 93.94 82 GLU A O 1
ATOM 641 N N . ALA A 1 83 ? -7.136 -8.587 6.985 1.00 93.31 83 ALA A N 1
ATOM 642 C CA . ALA A 1 83 ? -6.447 -9.439 7.949 1.00 93.31 83 ALA A CA 1
ATOM 643 C C . ALA A 1 83 ? -6.075 -8.674 9.229 1.00 93.31 83 ALA A C 1
ATOM 645 O O . ALA A 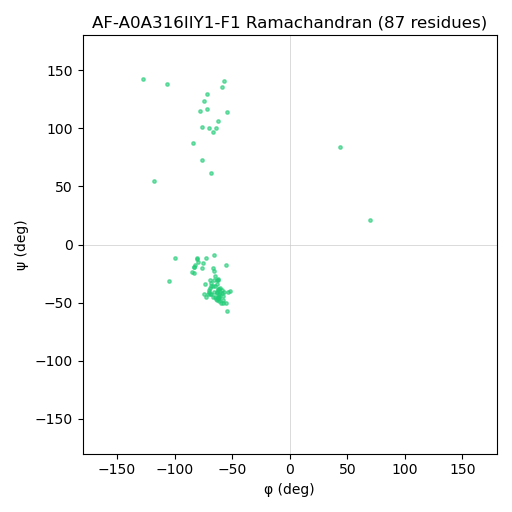1 83 ? -6.166 -9.227 10.325 1.00 93.31 83 ALA A O 1
ATOM 646 N N . ARG A 1 84 ? -5.685 -7.399 9.119 1.00 90.62 84 ARG A N 1
ATOM 647 C CA . ARG A 1 84 ? -5.391 -6.537 10.275 1.00 90.62 84 ARG A CA 1
ATOM 648 C C . ARG A 1 84 ? -6.629 -6.185 11.078 1.00 90.62 84 ARG A C 1
ATOM 650 O O . ARG A 1 84 ? -6.572 -6.263 12.300 1.00 90.62 84 ARG A O 1
ATOM 657 N N . GLN A 1 85 ? -7.739 -5.864 10.420 1.00 88.50 85 GLN A N 1
ATOM 658 C CA . GLN A 1 85 ? -9.005 -5.598 11.106 1.00 88.50 85 GLN A CA 1
ATOM 659 C C . GLN A 1 85 ? -9.451 -6.804 11.940 1.00 88.50 85 GLN A C 1
ATOM 661 O O . GLN A 1 85 ? -9.826 -6.641 13.097 1.00 88.50 85 GLN A O 1
ATOM 666 N N . ARG A 1 86 ? -9.304 -8.025 11.406 1.00 91.75 86 ARG A N 1
ATOM 667 C CA . ARG A 1 86 ? -9.612 -9.268 12.136 1.00 91.75 86 ARG A CA 1
ATOM 668 C C . ARG A 1 86 ? -8.704 -9.532 13.341 1.00 91.75 86 ARG A C 1
ATOM 670 O O . ARG A 1 86 ? -9.094 -10.293 14.210 1.00 91.75 86 ARG A O 1
ATOM 677 N N . ARG A 1 87 ? -7.493 -8.964 13.382 1.00 88.38 87 ARG A N 1
ATOM 678 C CA . ARG A 1 87 ? -6.566 -9.098 14.526 1.00 88.38 87 ARG A CA 1
ATOM 679 C C . ARG A 1 87 ? -6.857 -8.094 15.647 1.00 88.38 87 ARG A C 1
ATOM 681 O O . ARG A 1 87 ? -6.354 -8.278 16.749 1.00 88.38 87 ARG A O 1
ATOM 688 N N . LEU A 1 88 ? -7.583 -7.017 15.343 1.00 79.69 88 LEU A N 1
ATOM 689 C CA . LEU A 1 88 ? -7.890 -5.926 16.273 1.00 79.69 88 LEU A CA 1
ATOM 690 C C . LEU A 1 88 ? -9.299 -6.022 16.884 1.00 79.69 88 LEU A C 1
ATOM 692 O O . LEU A 1 88 ? -9.588 -5.265 17.809 1.00 79.69 88 LEU A O 1
ATOM 696 N N . GLY A 1 89 ? -10.158 -6.904 16.365 1.00 66.50 89 GLY A N 1
ATOM 697 C CA . GLY A 1 89 ? -11.475 -7.239 16.925 1.00 66.50 89 GLY A CA 1
ATOM 698 C C . GLY A 1 89 ? -11.443 -8.535 17.719 1.00 66.50 89 GLY A C 1
ATOM 699 O O . GLY A 1 89 ? -12.265 -8.646 18.652 1.00 66.50 89 GLY A O 1
#

Sequence (89 aa):
MYGQEIDMSLLISSDTTPASDALTDFVVHAQLMLDPATPEPVRRQAEPRLLALLPTLQALGVFELFEIRDPALRALVRDELEARQRRLG

Secondary structure (DSSP, 8-state):
-------GGGGG-----HHHHHHHHHHHHHHHHH-TTS-HHHHHHHHHHHHHHHHHHHHTTHHHH----SHHHHHHHHHHHHHHHHHH-

pLDDT: mean 84.13, std 15.47, range [44.91, 96.0]